Protein AF-A0A3P1V0U3-F1 (afdb_monomer_lite)

Radius of gyration: 29.05 Å; chains: 1; bounding box: 52×66×89 Å

Foldseek 3Di:
DDDDDDDDDDDDDDDDDDDDDDDPPPPPPPPPPDDDDQKDWDDDQVVQCVFQVDGKFFDCADDQQNDWIWIHGGVFKIKIFTAGPPPRDTFKMKMKTFDWDDPLPDPDDAPDWDFDDQPPWGWIFGDPVAFTQKIWTDPRTMIMMIGGDNHRAGPVNVSVRVVRID

Structure (mmCIF, N/CA/C/O backbone):
data_AF-A0A3P1V0U3-F1
#
_entry.id   AF-A0A3P1V0U3-F1
#
loop_
_atom_site.group_PDB
_atom_site.id
_atom_site.type_symbol
_atom_site.label_atom_id
_atom_site.label_alt_id
_atom_site.label_comp_id
_atom_site.label_asym_id
_atom_site.label_entity_id
_atom_site.label_seq_id
_atom_site.pdbx_PDB_ins_code
_atom_site.Cartn_x
_atom_site.Cartn_y
_atom_site.Cartn_z
_atom_site.occupancy
_atom_site.B_iso_or_equiv
_atom_site.auth_seq_id
_atom_site.auth_comp_id
_atom_site.auth_asym_id
_atom_site.auth_atom_id
_atom_site.pdbx_PDB_model_num
ATOM 1 N N . MET A 1 1 ? 7.690 31.491 -72.536 1.00 38.72 1 MET A N 1
ATOM 2 C CA . MET A 1 1 ? 6.890 32.717 -72.309 1.00 38.72 1 MET A CA 1
ATOM 3 C C . MET A 1 1 ? 5.520 32.237 -71.863 1.00 38.72 1 MET A C 1
ATOM 5 O O . MET A 1 1 ? 4.854 31.600 -72.657 1.00 38.72 1 MET A O 1
ATOM 9 N N . SER A 1 2 ? 5.219 32.168 -70.562 1.00 46.47 2 SER A N 1
ATOM 10 C CA . SER A 1 2 ? 4.733 33.282 -69.724 1.00 46.47 2 SER A CA 1
ATOM 11 C C . SER A 1 2 ? 3.765 34.184 -70.486 1.00 46.47 2 SER A C 1
ATOM 13 O O . SER A 1 2 ? 4.200 34.790 -71.457 1.00 46.47 2 SER A O 1
ATOM 15 N N . VAL A 1 3 ? 2.502 34.264 -70.060 1.00 43.34 3 VAL A N 1
ATOM 16 C CA . VAL A 1 3 ? 1.980 35.443 -69.348 1.00 43.34 3 VAL A CA 1
ATOM 17 C C . VAL A 1 3 ? 0.700 35.059 -68.588 1.00 43.34 3 VAL A C 1
ATOM 19 O O . VAL A 1 3 ? -0.187 34.378 -69.094 1.00 43.34 3 VAL A O 1
ATOM 22 N N . LEU A 1 4 ? 0.691 35.505 -67.335 1.00 43.94 4 LEU A N 1
ATOM 23 C CA . LEU A 1 4 ? -0.343 35.499 -66.308 1.00 43.94 4 LEU A CA 1
ATOM 24 C C . LEU A 1 4 ? -1.359 36.632 -66.573 1.00 43.94 4 LEU A C 1
ATOM 26 O O . LEU A 1 4 ? -0.940 37.721 -66.957 1.00 43.94 4 LEU A O 1
ATOM 30 N N . CYS A 1 5 ? -2.646 36.453 -66.264 1.00 41.56 5 CYS A N 1
ATOM 31 C CA . CYS A 1 5 ? -3.589 37.573 -66.124 1.00 41.56 5 CYS A CA 1
ATOM 32 C C . CYS A 1 5 ? -4.400 37.436 -64.827 1.00 41.56 5 CYS A C 1
ATOM 34 O O . CYS A 1 5 ? -5.160 36.485 -64.658 1.00 41.56 5 CYS A O 1
ATOM 36 N N . LEU A 1 6 ? -4.213 38.405 -63.924 1.00 44.81 6 LEU A N 1
ATOM 37 C CA . LEU A 1 6 ? -5.038 38.675 -62.743 1.00 44.81 6 LEU A CA 1
ATOM 38 C C . LEU A 1 6 ? -6.277 39.492 -63.144 1.00 44.81 6 LEU A C 1
ATOM 40 O O . LEU A 1 6 ? -6.161 40.409 -63.957 1.00 44.81 6 LEU A O 1
ATOM 44 N N . ALA A 1 7 ? -7.404 39.271 -62.468 1.00 54.94 7 ALA A N 1
ATOM 45 C CA . ALA A 1 7 ? -8.444 40.286 -62.305 1.00 54.94 7 ALA A CA 1
ATOM 46 C C . ALA A 1 7 ? -9.146 40.120 -60.947 1.00 54.94 7 ALA A C 1
ATOM 48 O O . ALA A 1 7 ? -9.524 39.018 -60.557 1.00 54.94 7 ALA A O 1
ATOM 49 N N . ILE A 1 8 ? -9.290 41.239 -60.237 1.00 55.09 8 ILE A N 1
ATOM 50 C CA . ILE A 1 8 ? -9.932 41.405 -58.929 1.00 55.09 8 ILE A CA 1
ATOM 51 C C . ILE A 1 8 ? -11.251 42.140 -59.191 1.00 55.09 8 ILE A C 1
ATOM 53 O O . ILE A 1 8 ? -11.240 43.111 -59.948 1.00 55.09 8 ILE A O 1
ATOM 57 N N . ILE A 1 9 ? -12.365 41.735 -58.573 1.00 48.56 9 ILE A N 1
ATOM 58 C CA . ILE A 1 9 ? -13.616 42.510 -58.608 1.00 48.56 9 ILE A CA 1
ATOM 59 C C . ILE A 1 9 ? -14.181 42.638 -57.193 1.00 48.56 9 ILE A C 1
ATOM 61 O O . ILE A 1 9 ? -14.372 41.655 -56.482 1.00 48.56 9 ILE A O 1
ATOM 65 N N . ALA A 1 10 ? -14.433 43.891 -56.824 1.00 43.97 10 ALA A N 1
ATOM 66 C CA . ALA A 1 10 ? -15.050 44.363 -55.595 1.00 43.97 10 ALA A CA 1
ATOM 67 C C . ALA A 1 10 ? -16.498 44.823 -55.849 1.00 43.97 10 ALA A C 1
ATOM 69 O O . ALA A 1 10 ? -16.789 45.315 -56.936 1.00 43.97 10 ALA A O 1
ATOM 70 N N . CYS A 1 11 ? -17.365 44.723 -54.836 1.00 36.91 11 CYS A N 1
ATOM 71 C CA . CYS A 1 11 ? -18.547 45.562 -54.521 1.00 36.91 11 CYS A CA 1
ATOM 72 C C . CYS A 1 11 ? -19.308 44.864 -53.375 1.00 36.91 11 CYS A C 1
ATOM 74 O O . CYS A 1 11 ? -19.298 43.644 -53.311 1.00 36.91 11 CYS A O 1
ATOM 76 N N . GLY A 1 12 ? -19.994 45.495 -52.425 1.00 35.25 12 GLY A N 1
ATOM 77 C CA . GLY A 1 12 ? -20.534 46.847 -52.290 1.00 35.25 12 GLY A CA 1
ATOM 78 C C . GLY A 1 12 ? -21.801 46.734 -51.413 1.00 35.25 12 GLY A C 1
ATOM 79 O O . GLY A 1 12 ? -22.588 45.814 -51.600 1.00 35.25 12 GLY A O 1
ATOM 80 N N . LYS A 1 13 ? -21.942 47.622 -50.419 1.00 47.94 13 LYS A N 1
ATOM 81 C CA . LYS A 1 13 ? -22.928 47.655 -49.309 1.00 47.94 13 LYS A CA 1
ATOM 82 C C . LYS A 1 13 ? -24.424 47.587 -49.692 1.00 47.94 13 LYS A C 1
ATOM 84 O O . LYS A 1 13 ? -24.820 48.174 -50.695 1.00 47.94 13 LYS A O 1
ATOM 89 N N . LYS A 1 14 ? -25.263 47.093 -48.759 1.00 35.34 14 LYS A N 1
ATOM 90 C CA . LYS A 1 14 ? -26.611 47.636 -48.465 1.00 35.34 14 LYS A CA 1
ATOM 91 C C . LYS A 1 14 ? -27.034 47.354 -47.007 1.00 35.34 14 LYS A C 1
ATOM 93 O O . LYS A 1 14 ? -26.707 46.305 -46.467 1.00 35.34 14 LYS A O 1
ATOM 98 N N . GLU A 1 15 ? -27.710 48.324 -46.398 1.00 43.31 15 GLU A N 1
ATOM 99 C CA . GLU A 1 15 ? -28.101 48.464 -44.983 1.00 43.31 15 GLU A CA 1
ATOM 100 C C . GLU A 1 15 ? -29.637 48.353 -44.844 1.00 43.31 15 GLU A C 1
ATOM 102 O O . GLU A 1 15 ? -30.324 48.723 -45.795 1.00 43.31 15 GLU A O 1
ATOM 107 N N . GLU A 1 16 ? -30.156 47.820 -43.718 1.00 38.53 16 GLU A N 1
ATOM 108 C CA . GLU A 1 16 ? -31.229 48.401 -42.861 1.00 38.53 16 GLU A CA 1
ATOM 109 C C . GLU A 1 16 ? -31.941 47.389 -41.912 1.00 38.53 16 GLU A C 1
ATOM 111 O O . GLU A 1 16 ? -32.576 46.432 -42.339 1.00 38.53 16 GLU A O 1
ATOM 116 N N . ALA A 1 17 ? -31.853 47.708 -40.608 1.00 36.84 17 ALA A N 1
ATOM 117 C CA . ALA A 1 17 ? -32.911 47.823 -39.583 1.00 36.84 17 ALA A CA 1
ATOM 118 C C . ALA A 1 17 ? -33.692 46.619 -38.960 1.00 36.84 17 ALA A C 1
ATOM 120 O O . ALA A 1 17 ? -34.613 46.063 -39.546 1.00 36.84 17 ALA A O 1
ATOM 121 N N . LYS A 1 18 ? -33.477 46.501 -37.627 1.00 37.53 18 LYS A N 1
ATOM 122 C CA . LYS A 1 18 ? -34.454 46.443 -36.501 1.00 37.53 18 LYS A CA 1
ATOM 123 C C . LYS A 1 18 ? -35.066 45.088 -36.084 1.00 37.53 18 LYS A C 1
ATOM 125 O O . LYS A 1 18 ? -35.992 44.614 -36.721 1.00 37.53 18 LYS A O 1
ATOM 130 N N . GLN A 1 19 ? -34.700 44.606 -34.888 1.00 31.12 19 GLN A N 1
ATOM 131 C CA . GLN A 1 19 ? -35.612 44.435 -33.738 1.00 31.12 19 GLN A CA 1
ATOM 132 C C . GLN A 1 19 ? -34.859 43.974 -32.476 1.00 31.12 19 GLN A C 1
ATOM 134 O O . GLN A 1 19 ? -33.977 43.126 -32.521 1.00 31.12 19 GLN A O 1
ATOM 139 N N . GLU A 1 20 ? -35.217 44.602 -31.361 1.00 48.75 20 GLU A N 1
ATOM 140 C CA . GLU A 1 20 ? -34.786 44.325 -29.994 1.00 48.75 20 GLU A CA 1
ATOM 141 C C . GLU A 1 20 ? -35.546 43.105 -29.456 1.00 48.75 20 GLU A C 1
ATOM 143 O O . GLU A 1 20 ? -36.773 43.070 -29.532 1.00 48.75 20 GLU A O 1
ATOM 148 N N . MET A 1 21 ? -34.837 42.131 -28.886 1.00 36.91 21 MET A N 1
ATOM 149 C CA . MET A 1 21 ? -35.398 41.209 -27.902 1.00 36.91 21 MET A CA 1
ATOM 150 C C . MET A 1 21 ? -34.288 40.804 -26.939 1.00 36.91 21 MET A C 1
ATOM 152 O O . MET A 1 21 ? -33.281 40.217 -27.326 1.00 36.91 21 MET A O 1
ATOM 156 N N . ALA A 1 22 ? -34.476 41.196 -25.683 1.00 46.88 22 ALA A N 1
ATOM 157 C CA . ALA A 1 22 ? -33.662 40.780 -24.563 1.00 46.88 22 ALA A CA 1
ATOM 158 C C . ALA A 1 22 ? -33.730 39.258 -24.416 1.00 46.88 22 ALA A C 1
ATOM 160 O O . ALA A 1 22 ? -34.809 38.698 -24.235 1.00 46.88 22 ALA A O 1
ATOM 161 N N . GLU A 1 23 ? -32.574 38.607 -24.429 1.00 37.50 23 GLU A N 1
ATOM 162 C CA . GLU A 1 23 ? -32.433 37.260 -23.902 1.00 37.50 23 GLU A CA 1
ATOM 163 C C . GLU A 1 23 ? -31.269 37.290 -22.919 1.00 37.50 23 GLU A C 1
ATOM 165 O O . GLU A 1 23 ? -30.096 37.173 -23.267 1.00 37.50 23 GLU A O 1
ATOM 170 N N . THR A 1 24 ? -31.608 37.560 -21.659 1.00 39.44 24 THR A N 1
ATOM 171 C CA . THR A 1 24 ? -30.727 37.287 -20.532 1.00 39.44 24 THR A CA 1
ATOM 172 C C . THR A 1 24 ? -30.531 35.780 -20.500 1.00 39.44 24 THR A C 1
ATOM 174 O O . THR A 1 24 ? -31.354 35.045 -19.958 1.00 39.44 24 THR A O 1
ATOM 177 N N . THR A 1 25 ? -29.461 35.309 -21.133 1.00 37.56 25 THR A N 1
ATOM 178 C CA . THR A 1 25 ? -28.995 33.938 -20.982 1.00 37.56 25 THR A CA 1
ATOM 179 C C . THR A 1 25 ? -28.575 33.786 -19.524 1.00 37.56 25 THR A C 1
ATOM 181 O O . THR A 1 25 ? -27.476 34.174 -19.131 1.00 37.56 25 THR A O 1
ATOM 184 N N . ASN A 1 26 ? -29.489 33.285 -18.694 1.00 45.78 26 ASN A N 1
ATOM 185 C CA . ASN A 1 26 ? -29.153 32.756 -17.383 1.00 45.78 26 ASN A CA 1
ATOM 186 C C . ASN A 1 26 ? -28.249 31.549 -17.636 1.00 45.78 26 ASN A C 1
ATOM 188 O O . ASN A 1 26 ? -28.717 30.437 -17.864 1.00 45.78 26 ASN A O 1
ATOM 192 N N . VAL A 1 27 ? -26.942 31.791 -17.646 1.00 46.12 27 VAL A N 1
ATOM 193 C CA . VAL A 1 27 ? -25.954 30.733 -17.502 1.00 46.12 27 VAL A CA 1
ATOM 194 C C . VAL A 1 27 ? -26.109 30.260 -16.064 1.00 46.12 27 VAL A C 1
ATOM 196 O O . VAL A 1 27 ? -25.588 30.876 -15.136 1.00 46.12 27 VAL A O 1
ATOM 199 N N . THR A 1 28 ? -26.911 29.218 -15.853 1.00 48.59 28 THR A N 1
ATOM 200 C CA . THR A 1 28 ? -26.856 28.458 -14.610 1.00 48.59 28 THR A CA 1
ATOM 201 C C . THR A 1 28 ? -25.457 27.865 -14.569 1.00 48.59 28 THR A C 1
ATOM 203 O O . THR A 1 28 ? -25.162 26.898 -15.264 1.00 48.59 28 THR A O 1
ATOM 206 N N . GLN A 1 29 ? -24.563 28.530 -13.840 1.00 50.72 29 GLN A N 1
ATOM 207 C CA . GLN A 1 29 ? -23.278 27.975 -13.456 1.00 50.72 29 GLN A CA 1
ATOM 208 C C . GLN A 1 29 ? -23.610 26.677 -12.720 1.00 50.72 29 GLN A C 1
ATOM 210 O O . GLN A 1 29 ? -24.166 26.728 -11.621 1.00 50.72 29 GLN A O 1
ATOM 215 N N . GLU A 1 30 ? -23.367 25.528 -13.351 1.00 57.84 30 GLU A N 1
ATOM 216 C CA . GLU A 1 30 ? -23.364 24.259 -12.637 1.00 57.84 30 GLU A CA 1
ATOM 217 C C . GLU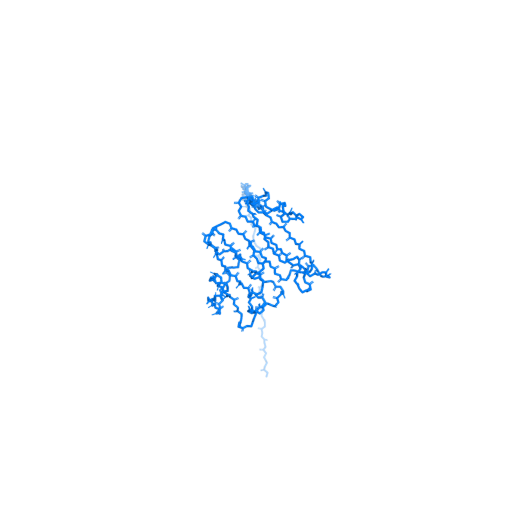 A 1 30 ? -22.317 24.416 -11.536 1.00 57.84 30 GLU A C 1
ATOM 219 O O . GLU A 1 30 ? -21.116 24.479 -11.796 1.00 57.84 30 GLU A O 1
ATOM 224 N N . GLN A 1 31 ? -22.787 24.617 -10.305 1.00 55.53 31 GLN A N 1
ATOM 225 C CA . GLN A 1 31 ? -21.924 24.579 -9.143 1.00 55.53 31 GLN A CA 1
ATOM 226 C C . GLN A 1 31 ? -21.398 23.152 -9.090 1.00 55.53 31 GLN A C 1
ATOM 228 O O . GLN A 1 31 ? -22.148 22.226 -8.784 1.00 55.53 31 GLN A O 1
ATOM 233 N N . SER A 1 32 ? -20.130 22.971 -9.450 1.00 62.91 32 SER A N 1
ATOM 234 C CA . SER A 1 32 ? -19.421 21.724 -9.218 1.00 62.91 32 SER A CA 1
ATOM 235 C C . SER A 1 32 ? -19.549 21.411 -7.731 1.00 62.91 32 SER A C 1
ATOM 237 O O . SER A 1 32 ? -19.002 22.133 -6.895 1.00 62.91 32 SER A O 1
ATOM 239 N N . VAL A 1 33 ? -20.336 20.391 -7.394 1.00 71.69 33 VAL A N 1
ATOM 240 C CA . VAL A 1 33 ? -20.419 19.898 -6.023 1.00 71.69 33 VAL A CA 1
ATOM 241 C C . VAL A 1 33 ? -19.088 19.214 -5.757 1.00 71.69 33 VAL A C 1
ATOM 243 O O . VAL A 1 33 ? -18.836 18.120 -6.257 1.00 71.69 33 VAL A O 1
ATOM 246 N N . GLU A 1 34 ? -18.202 19.900 -5.044 1.00 78.06 34 GLU A N 1
ATOM 247 C CA . GLU A 1 34 ? -16.940 19.319 -4.607 1.00 78.06 34 GLU A CA 1
ATOM 248 C C . GLU A 1 34 ? -17.261 18.255 -3.554 1.00 78.06 34 GLU A C 1
ATOM 250 O O . GLU A 1 34 ? -17.794 18.555 -2.482 1.00 78.06 34 GLU A O 1
ATOM 255 N N . VAL A 1 35 ? -17.022 16.988 -3.897 1.00 82.06 35 VAL A N 1
ATOM 256 C CA . VAL A 1 35 ? -17.118 15.892 -2.931 1.00 82.06 35 VAL A CA 1
ATOM 257 C C . VAL A 1 35 ? -15.957 16.067 -1.950 1.00 82.06 35 VAL A C 1
ATOM 259 O O . VAL A 1 35 ? -14.815 16.173 -2.400 1.00 82.06 35 VAL A O 1
ATOM 262 N N . PRO A 1 36 ? -16.213 16.130 -0.632 1.00 88.75 36 PRO A N 1
ATOM 263 C CA . PRO A 1 36 ? -15.148 16.330 0.340 1.00 88.75 36 PRO A CA 1
ATOM 264 C C . PRO A 1 36 ? -14.136 15.179 0.287 1.00 88.75 36 PRO A C 1
ATOM 266 O O . PRO A 1 36 ? -14.522 14.017 0.156 1.00 88.75 36 PRO A O 1
ATOM 269 N N . ASN A 1 37 ? -12.848 15.506 0.425 1.00 92.19 37 ASN A N 1
ATOM 270 C CA . ASN A 1 37 ? -11.788 14.511 0.568 1.00 92.19 37 ASN A CA 1
ATOM 271 C C . ASN A 1 37 ? -11.961 13.764 1.910 1.00 92.19 37 ASN A C 1
ATOM 273 O O . ASN A 1 37 ? -11.938 14.421 2.953 1.00 92.19 37 ASN A O 1
ATOM 277 N N . PRO A 1 38 ? -12.139 12.429 1.913 1.00 95.50 38 PRO A N 1
ATOM 278 C CA . PRO A 1 38 ? -12.363 11.667 3.141 1.00 95.50 38 PRO A CA 1
ATOM 279 C C . PRO A 1 38 ? -11.093 11.425 3.974 1.00 95.50 38 PRO A C 1
ATOM 281 O O . PRO A 1 38 ? -11.208 11.003 5.124 1.00 95.50 38 PRO A O 1
ATOM 284 N N . PHE A 1 39 ? -9.897 11.658 3.424 1.00 97.31 39 PHE A N 1
ATOM 285 C CA . PHE A 1 39 ? -8.640 11.388 4.119 1.00 97.31 39 PHE A CA 1
ATOM 286 C C . PHE A 1 39 ? -8.323 12.434 5.191 1.00 97.31 39 PHE A C 1
ATOM 288 O O . PHE A 1 39 ? -8.368 13.644 4.956 1.00 97.31 39 PHE A O 1
ATOM 295 N N . VAL A 1 40 ? -7.914 11.945 6.360 1.00 98.31 40 VAL A N 1
ATOM 296 C CA . VAL A 1 40 ? -7.386 12.741 7.468 1.00 98.31 40 VAL A CA 1
ATOM 297 C C . VAL A 1 40 ? -5.920 12.383 7.675 1.00 98.31 40 VAL A C 1
ATOM 299 O O . VAL A 1 40 ? -5.601 11.248 8.025 1.00 98.31 40 VAL A O 1
ATOM 302 N N . GLU A 1 41 ? -5.029 13.354 7.483 1.00 98.56 41 GLU A N 1
ATOM 303 C CA . GLU A 1 41 ? -3.605 13.194 7.783 1.00 98.56 41 GLU A CA 1
ATOM 304 C C . GLU A 1 41 ? -3.352 13.238 9.298 1.00 98.56 41 GLU A C 1
ATOM 306 O O . GLU A 1 41 ? -3.889 14.087 10.017 1.00 98.56 41 GLU A O 1
ATOM 311 N N . VAL A 1 42 ? -2.518 12.321 9.785 1.00 98.69 42 VAL A N 1
ATOM 312 C CA . VAL A 1 42 ? -2.164 12.157 11.199 1.00 98.69 42 VAL A CA 1
ATOM 313 C C . VAL A 1 42 ? -0.664 11.938 11.366 1.00 98.69 42 VAL A C 1
ATOM 315 O O . VAL A 1 42 ? 0.051 11.623 10.418 1.00 98.69 42 VAL A O 1
ATOM 318 N N . LYS A 1 43 ? -0.155 12.094 12.591 1.00 98.25 43 LYS A N 1
ATOM 319 C CA . LYS A 1 43 ? 1.291 12.012 12.855 1.00 98.25 43 LYS A CA 1
ATOM 320 C C . LYS A 1 43 ? 1.775 10.603 13.155 1.00 98.25 43 LYS A C 1
ATOM 322 O O . LYS A 1 43 ? 2.974 10.349 13.087 1.00 98.25 43 LYS A O 1
ATOM 327 N N . THR A 1 44 ? 0.878 9.715 13.580 1.00 98.44 44 THR A N 1
ATOM 328 C CA . THR A 1 44 ? 1.240 8.371 14.042 1.00 98.44 44 THR A CA 1
ATOM 329 C C . THR A 1 44 ? 0.202 7.334 13.627 1.00 98.44 44 THR A C 1
ATOM 331 O O . THR A 1 44 ? -0.981 7.641 13.482 1.00 98.44 44 THR A O 1
ATOM 334 N N . LEU A 1 45 ? 0.632 6.075 13.513 1.00 98.56 45 LEU A N 1
ATOM 335 C CA . LEU A 1 45 ? -0.266 4.943 13.258 1.00 98.56 45 LEU A CA 1
ATOM 336 C C . LEU A 1 45 ? -1.285 4.738 14.394 1.00 98.56 45 LEU A C 1
ATOM 338 O O . LEU A 1 45 ? -2.407 4.315 14.139 1.00 98.56 45 LEU A O 1
ATOM 342 N N . ASP A 1 46 ? -0.953 5.131 15.629 1.00 98.50 46 ASP A N 1
ATOM 343 C CA . ASP A 1 46 ? -1.892 5.106 16.760 1.00 98.50 46 ASP A CA 1
ATOM 344 C C . ASP A 1 46 ? -3.034 6.124 16.603 1.00 98.50 46 ASP A C 1
ATOM 346 O O . ASP A 1 46 ? -4.152 5.897 17.074 1.00 98.50 46 ASP A O 1
ATOM 350 N N . GLU A 1 47 ? -2.770 7.274 15.978 1.00 98.69 47 GLU A N 1
ATOM 351 C CA . GLU A 1 47 ? -3.808 8.246 15.622 1.00 98.69 47 GLU A CA 1
ATOM 352 C C . GLU A 1 47 ? -4.659 7.732 14.458 1.00 98.69 47 GLU A C 1
ATOM 354 O O . GLU A 1 47 ? -5.885 7.817 14.534 1.00 98.69 47 GLU A O 1
ATOM 359 N N . ALA A 1 48 ? -4.034 7.118 13.447 1.00 98.75 48 ALA A N 1
ATOM 360 C CA . ALA A 1 48 ? -4.740 6.496 12.327 1.00 98.75 48 ALA A CA 1
ATOM 361 C C . ALA A 1 48 ? -5.682 5.382 12.805 1.00 98.75 48 ALA A C 1
ATOM 363 O O . ALA A 1 48 ? -6.845 5.347 12.411 1.00 98.75 48 ALA A O 1
ATOM 364 N N . TYR A 1 49 ? -5.228 4.536 13.735 1.00 98.38 49 TYR A N 1
ATOM 365 C CA . TYR A 1 49 ? -6.038 3.493 14.367 1.00 98.38 49 TYR A CA 1
ATOM 366 C C . TYR A 1 49 ? -7.323 4.042 15.000 1.00 98.38 49 TYR A C 1
ATOM 368 O O . TYR A 1 49 ? -8.388 3.447 14.849 1.00 98.38 49 TYR A O 1
ATOM 376 N N . LYS A 1 50 ? -7.256 5.189 15.687 1.00 98.69 50 LYS A N 1
ATOM 377 C CA . LYS A 1 50 ? -8.441 5.797 16.321 1.00 98.69 50 LYS A CA 1
ATOM 378 C C . LYS A 1 50 ? -9.482 6.258 15.301 1.00 98.69 50 LYS A C 1
ATOM 380 O O . LYS A 1 50 ? -10.653 6.336 15.656 1.00 98.69 50 LYS A O 1
ATOM 385 N N . ILE A 1 51 ? -9.053 6.574 14.080 1.00 98.62 51 ILE A N 1
ATOM 386 C CA . ILE A 1 51 ? -9.915 7.016 12.981 1.00 98.62 51 ILE A CA 1
ATOM 387 C C . ILE A 1 51 ? -10.449 5.799 12.216 1.00 98.62 51 ILE A C 1
ATOM 389 O O . ILE A 1 51 ? -11.656 5.654 12.058 1.00 98.62 51 ILE A O 1
ATOM 393 N N . ALA A 1 52 ? -9.569 4.898 11.779 1.00 98.50 52 ALA A N 1
ATOM 394 C CA . ALA A 1 52 ? -9.922 3.758 10.933 1.00 98.50 52 ALA A CA 1
ATOM 395 C C . ALA A 1 52 ? -10.553 2.581 11.700 1.00 98.50 52 ALA A C 1
ATOM 397 O O . ALA A 1 52 ? -11.230 1.742 11.112 1.00 98.50 52 ALA A O 1
ATOM 398 N N . GLY A 1 53 ? -10.343 2.491 13.016 1.00 98.50 53 GLY A N 1
ATOM 399 C CA . GLY A 1 53 ? -10.895 1.428 13.863 1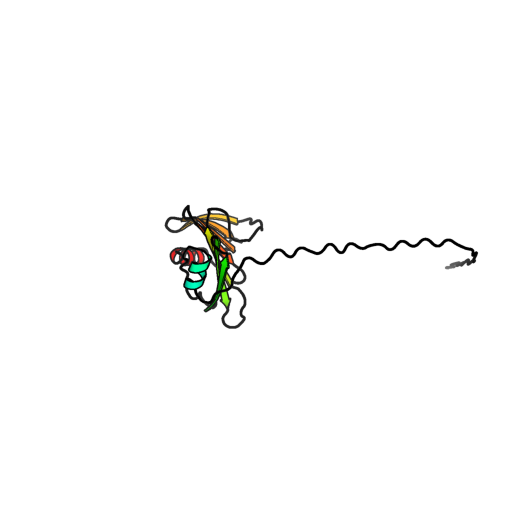.00 98.50 53 GLY A CA 1
ATOM 400 C C . GLY A 1 53 ? -10.116 0.106 13.836 1.00 98.50 53 GLY A C 1
ATOM 401 O O . GLY A 1 53 ? -10.540 -0.864 14.465 1.00 98.50 53 GLY A O 1
ATOM 402 N N . PHE A 1 54 ? -8.972 0.047 13.152 1.00 98.56 54 PHE A N 1
ATOM 403 C CA . PHE A 1 54 ? -8.062 -1.103 13.116 1.00 98.56 54 PHE A CA 1
ATOM 404 C C . PHE A 1 54 ? -6.604 -0.646 13.023 1.00 98.56 54 PHE A C 1
ATOM 406 O O . PHE A 1 54 ? -6.329 0.497 12.674 1.00 98.56 54 PHE A O 1
ATOM 413 N N . ASN A 1 55 ? -5.666 -1.519 13.394 1.00 98.12 55 ASN A N 1
ATOM 414 C CA . ASN A 1 55 ? -4.241 -1.191 13.388 1.00 98.12 55 ASN A CA 1
ATOM 415 C C . ASN A 1 55 ? -3.573 -1.595 12.063 1.00 98.12 55 ASN A C 1
ATOM 417 O O . ASN A 1 55 ? -4.014 -2.545 11.406 1.00 98.12 55 ASN A O 1
ATOM 421 N N . LEU A 1 56 ? -2.484 -0.905 11.730 1.00 98.62 56 LEU A N 1
ATOM 422 C CA . LEU A 1 56 ? -1.567 -1.226 10.643 1.00 98.62 56 LEU A CA 1
ATOM 423 C C . LEU A 1 56 ? -0.130 -1.121 11.171 1.00 98.62 56 LEU A C 1
ATOM 425 O O . LEU A 1 56 ? 0.259 -0.088 11.708 1.00 98.62 56 LEU A O 1
ATOM 429 N N . SER A 1 57 ? 0.659 -2.181 11.013 1.00 98.19 57 SER A N 1
ATOM 430 C CA . SER A 1 57 ? 2.105 -2.178 11.253 1.00 98.19 57 SER A CA 1
ATOM 431 C C . SER A 1 57 ? 2.840 -2.186 9.922 1.00 98.19 57 SER A C 1
ATOM 433 O O . SER A 1 57 ? 2.556 -3.037 9.087 1.00 98.19 57 SER A O 1
ATOM 435 N N . VAL A 1 58 ? 3.810 -1.288 9.751 1.00 98.56 58 VAL A N 1
ATOM 436 C CA . VAL A 1 58 ? 4.677 -1.200 8.565 1.00 98.56 58 VAL A CA 1
ATOM 437 C C . VAL A 1 58 ? 6.105 -0.806 8.979 1.00 98.56 58 VAL A C 1
ATOM 439 O O . VAL A 1 58 ? 6.287 -0.274 10.081 1.00 98.56 58 VAL A O 1
ATOM 442 N N . PRO A 1 59 ? 7.135 -1.031 8.142 1.00 98.00 59 PRO A N 1
ATOM 443 C CA . PRO A 1 59 ? 8.479 -0.509 8.396 1.00 98.00 59 PRO A CA 1
ATOM 444 C C . PRO A 1 59 ? 8.477 1.018 8.554 1.00 98.00 59 PRO A C 1
ATOM 446 O O . PRO A 1 59 ? 7.793 1.707 7.807 1.00 98.00 59 PRO A O 1
ATOM 449 N N . ALA A 1 60 ? 9.253 1.571 9.487 1.00 97.25 60 ALA A N 1
ATOM 450 C CA . ALA A 1 60 ? 9.309 3.028 9.691 1.00 97.25 60 ALA A CA 1
ATOM 451 C C . ALA A 1 60 ? 10.000 3.780 8.534 1.00 97.25 60 ALA A C 1
ATOM 453 O O . ALA A 1 60 ? 9.738 4.957 8.313 1.00 97.25 60 ALA A O 1
ATOM 454 N N . THR A 1 61 ? 10.890 3.098 7.814 1.00 97.06 61 THR A N 1
ATOM 455 C CA . THR A 1 61 ? 11.645 3.609 6.664 1.00 97.06 61 THR A CA 1
ATOM 456 C C . THR A 1 61 ? 11.865 2.473 5.671 1.00 97.06 61 THR A C 1
ATOM 458 O O . THR A 1 61 ? 11.857 1.304 6.070 1.00 97.06 61 THR A O 1
ATOM 461 N N . TYR A 1 62 ? 12.148 2.806 4.418 1.00 96.94 62 TYR A N 1
ATOM 462 C CA . TYR A 1 62 ? 12.576 1.847 3.405 1.00 96.94 62 TYR A CA 1
ATOM 463 C C . TYR A 1 62 ? 13.642 2.487 2.515 1.00 96.94 62 TYR A C 1
ATOM 465 O O . TYR A 1 62 ? 13.356 3.486 1.870 1.00 96.94 62 TYR A O 1
ATOM 473 N N . GLU A 1 63 ? 14.856 1.930 2.495 1.00 95.31 63 GLU A N 1
ATOM 474 C CA . GLU A 1 63 ? 15.989 2.467 1.720 1.00 95.31 63 GLU A CA 1
ATOM 475 C C . GLU A 1 63 ? 16.153 3.996 1.885 1.00 95.31 63 GLU A C 1
ATOM 477 O O . GLU A 1 63 ? 16.337 4.476 3.010 1.00 95.31 63 GLU A O 1
ATOM 482 N N . ASP A 1 64 ? 16.069 4.757 0.789 1.00 95.50 64 ASP A N 1
ATOM 483 C CA . ASP A 1 64 ? 16.171 6.221 0.768 1.00 95.50 64 ASP A CA 1
ATOM 484 C C . ASP A 1 64 ? 14.855 6.926 1.175 1.00 95.50 64 ASP A C 1
ATOM 486 O O . ASP A 1 64 ? 14.845 8.109 1.534 1.00 95.50 64 ASP A O 1
ATOM 490 N N . TYR A 1 65 ? 13.746 6.183 1.251 1.00 97.88 65 TYR A N 1
ATOM 491 C CA . TYR A 1 65 ? 12.435 6.667 1.681 1.00 97.88 65 TYR A CA 1
ATOM 492 C C . TYR A 1 65 ? 12.292 6.620 3.207 1.00 97.88 65 TYR A C 1
ATOM 494 O O . TYR A 1 65 ? 11.778 5.665 3.806 1.00 97.88 65 TYR A O 1
ATOM 502 N N . LYS A 1 66 ? 12.791 7.669 3.865 1.00 97.69 66 LYS A N 1
ATOM 503 C CA . LYS A 1 66 ? 12.865 7.758 5.337 1.00 97.69 66 LYS A CA 1
ATOM 504 C C . LYS A 1 66 ? 11.783 8.626 5.972 1.00 97.69 66 LYS A C 1
ATOM 506 O O . LYS A 1 66 ? 11.721 8.719 7.198 1.00 97.69 66 LYS A O 1
ATOM 511 N N . LYS A 1 67 ? 10.946 9.273 5.163 1.00 98.25 67 LYS A N 1
ATOM 512 C CA . LYS A 1 67 ? 9.808 10.076 5.619 1.00 98.25 67 LYS A CA 1
ATOM 513 C C . LYS A 1 67 ? 8.505 9.331 5.350 1.00 98.25 67 LYS A C 1
ATOM 515 O O . LYS A 1 67 ? 8.401 8.582 4.383 1.00 98.25 67 LYS A O 1
ATOM 520 N N . GLN A 1 68 ? 7.510 9.571 6.200 1.00 98.38 68 GLN A N 1
ATOM 521 C CA . GLN A 1 68 ? 6.169 9.017 6.046 1.00 98.38 68 GLN A CA 1
ATOM 522 C C . GLN A 1 68 ? 5.107 10.107 6.158 1.00 98.38 68 GLN A C 1
ATOM 524 O O . GLN A 1 68 ? 5.179 10.952 7.053 1.00 98.38 68 GLN A O 1
ATOM 529 N N . VAL A 1 69 ? 4.098 10.035 5.292 1.00 98.62 69 VAL A N 1
ATOM 530 C CA . VAL A 1 69 ? 2.795 10.686 5.483 1.00 98.62 69 VAL A CA 1
ATOM 531 C C . VAL A 1 69 ? 1.786 9.593 5.812 1.00 98.62 69 VAL A C 1
ATOM 533 O O . VAL A 1 69 ? 1.716 8.585 5.112 1.00 98.62 69 VAL A O 1
ATOM 536 N N . ILE A 1 70 ? 1.030 9.771 6.896 1.00 98.88 70 ILE A N 1
ATOM 537 C CA . ILE A 1 70 ? 0.042 8.792 7.359 1.00 98.88 70 ILE A CA 1
ATOM 538 C C . ILE A 1 70 ? -1.336 9.418 7.230 1.00 98.88 70 ILE A C 1
ATOM 540 O O . ILE A 1 70 ? -1.590 10.489 7.782 1.00 98.88 70 ILE A O 1
ATOM 544 N N . GLN A 1 71 ? -2.233 8.735 6.532 1.00 98.81 71 GLN A N 1
ATOM 545 C CA . GLN A 1 71 ? -3.608 9.171 6.343 1.00 98.81 71 GLN A CA 1
ATOM 546 C C . GLN A 1 71 ? -4.578 8.072 6.762 1.00 98.81 71 GLN A C 1
ATOM 548 O O . GLN A 1 71 ? -4.269 6.881 6.697 1.00 98.81 71 GLN A O 1
ATOM 553 N N . ALA A 1 72 ? -5.764 8.472 7.207 1.00 98.75 72 ALA A N 1
ATOM 554 C CA . ALA A 1 72 ? -6.829 7.549 7.561 1.00 98.75 72 ALA A CA 1
ATOM 555 C C . ALA A 1 72 ? -8.183 8.028 7.041 1.00 98.75 72 ALA A C 1
ATOM 557 O O . ALA A 1 72 ? -8.458 9.228 7.002 1.00 98.75 72 ALA A O 1
ATOM 558 N N . ILE A 1 73 ? -9.039 7.071 6.700 1.00 98.38 73 ILE A N 1
ATOM 559 C CA . ILE A 1 73 ? -10.464 7.275 6.451 1.00 98.38 73 ILE A CA 1
ATOM 560 C C . ILE A 1 73 ? -11.227 6.657 7.620 1.00 98.38 73 ILE A C 1
ATOM 562 O O . ILE A 1 73 ? -10.934 5.536 8.050 1.00 98.38 73 ILE A O 1
ATOM 566 N N . GLU A 1 74 ? -12.202 7.398 8.143 1.00 98.25 74 GLU A N 1
ATOM 567 C CA . GLU A 1 74 ? -12.992 6.982 9.299 1.00 98.25 74 GLU A CA 1
ATOM 568 C C . GLU A 1 74 ? -13.660 5.614 9.072 1.00 98.25 74 GLU A C 1
ATOM 570 O O . GLU A 1 74 ? -14.436 5.432 8.136 1.00 98.25 74 GLU A O 1
ATOM 575 N N . ASN A 1 75 ? -13.380 4.662 9.969 1.00 97.75 75 ASN A N 1
ATOM 576 C CA . ASN A 1 75 ? -13.882 3.283 9.947 1.00 97.75 75 ASN A CA 1
ATOM 577 C C . ASN A 1 75 ? -13.578 2.474 8.668 1.00 97.75 75 ASN A C 1
ATOM 579 O O . ASN A 1 75 ? -14.272 1.482 8.418 1.00 97.75 75 ASN A O 1
ATOM 583 N N . ASP A 1 76 ? -12.578 2.871 7.871 1.00 98.12 76 ASP A N 1
ATOM 584 C CA . ASP A 1 76 ? -12.386 2.300 6.532 1.00 98.12 76 ASP A CA 1
ATOM 585 C C . ASP A 1 76 ? -10.935 1.960 6.168 1.00 98.12 76 ASP A C 1
ATOM 587 O O . ASP A 1 76 ? -10.643 0.787 5.932 1.00 98.12 76 ASP A O 1
ATOM 591 N N . MET A 1 77 ? -10.020 2.939 6.145 1.00 98.62 77 MET A N 1
ATOM 592 C CA . MET A 1 77 ? -8.684 2.780 5.545 1.00 98.62 77 MET A CA 1
ATOM 593 C C . MET A 1 77 ? -7.577 3.455 6.362 1.00 98.62 77 MET A C 1
ATOM 595 O O . MET A 1 77 ? -7.785 4.523 6.933 1.00 98.62 77 MET A O 1
ATOM 599 N N . ILE A 1 78 ? -6.380 2.862 6.352 1.00 98.88 78 ILE A N 1
ATOM 600 C CA . ILE A 1 78 ? -5.109 3.524 6.680 1.00 98.88 78 ILE A CA 1
ATOM 601 C C . ILE A 1 78 ? -4.204 3.472 5.442 1.00 98.88 78 ILE A C 1
ATOM 603 O O . ILE A 1 78 ? -4.041 2.408 4.842 1.00 98.88 78 ILE A O 1
ATOM 607 N N . GLU A 1 79 ? -3.601 4.607 5.089 1.00 98.75 79 GLU A N 1
ATOM 608 C CA . GLU A 1 79 ? -2.590 4.758 4.038 1.00 98.75 79 GLU A CA 1
ATOM 609 C C . GLU A 1 79 ? -1.288 5.303 4.645 1.00 98.75 79 GLU A C 1
ATOM 611 O O . GLU A 1 79 ? -1.304 6.254 5.429 1.00 98.75 79 GLU A O 1
ATOM 616 N N . VAL A 1 80 ? -0.157 4.697 4.283 1.00 98.88 80 VAL A N 1
ATOM 617 C CA . VAL A 1 80 ? 1.188 5.159 4.644 1.00 98.88 80 VAL A CA 1
ATOM 618 C C . VAL A 1 80 ? 1.977 5.390 3.366 1.00 98.88 80 VAL A C 1
ATOM 620 O O . VAL A 1 80 ? 2.270 4.441 2.643 1.00 98.88 80 VAL A O 1
ATOM 623 N N . ILE A 1 81 ? 2.326 6.644 3.103 1.00 98.88 81 ILE A N 1
ATOM 624 C CA . ILE A 1 81 ? 3.075 7.072 1.922 1.00 98.88 81 ILE A CA 1
ATOM 625 C C . ILE A 1 81 ? 4.539 7.254 2.315 1.00 98.88 81 ILE A C 1
ATOM 627 O O . ILE A 1 81 ? 4.834 8.003 3.248 1.00 98.88 81 ILE A O 1
ATOM 631 N N . TYR A 1 82 ? 5.448 6.588 1.608 1.00 98.75 82 TYR A N 1
ATOM 632 C CA . TYR A 1 82 ? 6.889 6.655 1.831 1.00 98.75 82 TYR A CA 1
ATOM 633 C C . TYR A 1 82 ? 7.511 7.693 0.901 1.00 98.75 82 TYR A C 1
ATOM 635 O O . TYR A 1 82 ? 7.407 7.590 -0.324 1.00 98.75 82 TYR A O 1
ATOM 643 N N . LEU A 1 83 ? 8.164 8.690 1.496 1.00 98.75 83 LEU A N 1
ATOM 644 C CA . LEU A 1 83 ? 8.770 9.811 0.786 1.00 98.75 83 LEU A CA 1
ATOM 645 C C . LEU A 1 83 ? 10.290 9.793 0.933 1.00 98.75 83 LEU A C 1
ATOM 647 O O . LEU A 1 83 ? 10.828 9.489 2.005 1.00 98.75 83 LEU A O 1
ATOM 651 N N . ASP A 1 84 ? 10.963 10.162 -0.150 1.00 97.75 84 ASP A N 1
ATOM 652 C CA . ASP A 1 84 ? 12.404 10.369 -0.187 1.00 97.75 84 ASP A CA 1
ATOM 653 C C . ASP A 1 84 ? 12.802 11.510 0.763 1.00 97.75 84 ASP A C 1
ATOM 655 O O . ASP A 1 84 ? 12.131 12.544 0.849 1.00 97.75 84 ASP A O 1
ATOM 659 N N . GLU A 1 85 ? 13.889 11.320 1.514 1.00 92.19 85 GLU A N 1
ATOM 660 C CA . GLU A 1 85 ? 14.296 12.267 2.558 1.00 92.19 85 GLU A CA 1
ATOM 661 C C . GLU A 1 85 ? 14.693 13.640 1.992 1.00 92.19 85 GLU A C 1
ATOM 663 O O . GLU A 1 85 ? 14.429 14.662 2.636 1.00 92.19 85 GLU A O 1
ATOM 668 N N . GLU A 1 86 ? 15.296 13.685 0.804 1.00 93.69 86 GLU A N 1
ATOM 669 C CA . GLU A 1 86 ? 15.844 14.914 0.224 1.00 93.69 86 GLU A CA 1
ATOM 670 C C . GLU A 1 86 ? 14.832 15.655 -0.656 1.00 93.69 86 GLU A C 1
ATOM 672 O O . GLU A 1 86 ? 14.736 16.882 -0.589 1.00 93.69 86 GLU A O 1
ATOM 677 N N . SER A 1 87 ? 14.078 14.925 -1.475 1.00 96.56 87 SER A N 1
ATOM 678 C CA . SER A 1 87 ? 13.203 15.478 -2.514 1.00 96.56 87 SER A CA 1
ATOM 679 C C . SER A 1 87 ? 11.723 15.550 -2.139 1.00 96.56 87 SER A C 1
ATOM 681 O O . SER A 1 87 ? 10.968 16.214 -2.849 1.00 96.56 87 SER A O 1
ATOM 683 N N . ASP A 1 88 ? 11.302 14.882 -1.057 1.00 96.38 88 ASP A N 1
ATOM 684 C CA . ASP A 1 88 ? 9.893 14.688 -0.671 1.00 96.38 88 ASP A CA 1
ATOM 685 C C . ASP A 1 88 ? 9.041 14.000 -1.757 1.00 96.38 88 ASP A C 1
ATOM 687 O O . ASP A 1 88 ? 7.810 14.013 -1.710 1.00 96.38 88 ASP A O 1
ATOM 691 N N . PHE A 1 89 ? 9.684 13.379 -2.747 1.00 97.75 89 PHE A N 1
ATOM 692 C CA . PHE A 1 89 ? 9.000 12.594 -3.758 1.00 97.75 89 PHE A CA 1
ATOM 693 C C . PHE A 1 89 ? 8.532 11.258 -3.200 1.00 97.75 89 PHE A C 1
ATOM 695 O O . PHE A 1 89 ? 9.242 10.592 -2.447 1.00 97.75 89 PHE A O 1
ATOM 702 N N . GLU A 1 90 ? 7.341 10.848 -3.623 1.00 98.44 90 GLU A N 1
ATOM 703 C CA . GLU A 1 90 ? 6.803 9.542 -3.281 1.00 98.44 90 GLU A CA 1
ATOM 704 C C . GLU A 1 90 ? 7.590 8.433 -3.976 1.00 98.44 90 GLU A C 1
ATOM 706 O O . GLU A 1 90 ? 7.868 8.499 -5.178 1.00 98.44 90 GLU A O 1
ATOM 711 N N . GLY A 1 91 ? 7.957 7.428 -3.185 1.00 98.56 91 GLY A N 1
ATOM 712 C CA . GLY A 1 91 ? 8.477 6.158 -3.667 1.00 98.56 91 GLY A CA 1
ATOM 713 C C . GLY A 1 91 ? 7.365 5.151 -3.870 1.00 98.56 91 GLY A C 1
ATOM 714 O O . GLY A 1 91 ? 7.226 4.594 -4.950 1.00 98.56 91 GLY A O 1
ATOM 715 N N . PHE A 1 92 ? 6.586 4.914 -2.821 1.00 98.81 92 PHE A N 1
ATOM 716 C CA . PHE A 1 92 ? 5.471 3.976 -2.813 1.00 98.81 92 PHE A CA 1
ATOM 717 C C . PHE A 1 92 ? 4.564 4.250 -1.612 1.00 98.81 92 PHE A C 1
ATOM 719 O O . PHE A 1 92 ? 4.912 5.002 -0.695 1.00 98.81 92 PHE A O 1
ATOM 726 N N . ARG A 1 93 ? 3.420 3.576 -1.577 1.00 98.81 93 ARG A N 1
ATOM 727 C CA . ARG A 1 93 ? 2.479 3.605 -0.459 1.00 98.81 93 ARG A CA 1
ATOM 728 C C . ARG A 1 93 ? 2.019 2.209 -0.072 1.00 98.81 93 ARG A C 1
ATOM 730 O O . ARG A 1 93 ? 1.940 1.308 -0.904 1.00 98.81 93 ARG A O 1
ATOM 737 N N . ILE A 1 94 ? 1.679 2.057 1.203 1.00 98.94 94 ILE A N 1
ATOM 738 C CA . ILE A 1 94 ? 1.045 0.863 1.762 1.00 98.94 94 ILE A CA 1
ATOM 739 C C . ILE A 1 94 ? -0.357 1.239 2.225 1.00 98.94 94 ILE A C 1
ATOM 741 O O . ILE A 1 94 ? -0.532 2.219 2.950 1.00 98.94 94 ILE A O 1
ATOM 745 N N . ARG A 1 95 ? -1.351 0.435 1.853 1.00 98.88 95 ARG A N 1
ATOM 746 C CA . ARG A 1 95 ? -2.736 0.589 2.303 1.00 98.88 95 ARG A CA 1
ATOM 747 C C . ARG A 1 95 ? -3.227 -0.654 3.020 1.00 98.88 95 ARG A C 1
ATOM 749 O O . ARG A 1 95 ? -2.884 -1.772 2.642 1.00 98.88 95 ARG A O 1
ATOM 756 N N . LYS A 1 96 ? -4.090 -0.438 4.010 1.00 98.81 96 LYS A N 1
ATOM 757 C CA . LYS A 1 96 ? -4.935 -1.460 4.630 1.00 98.81 96 LYS A CA 1
ATOM 758 C C . LYS A 1 96 ? -6.346 -0.913 4.762 1.00 98.81 96 LYS A C 1
ATOM 760 O O . LYS A 1 96 ? -6.521 0.174 5.310 1.00 98.81 96 LYS A O 1
ATOM 765 N N . ALA A 1 97 ? -7.336 -1.662 4.297 1.00 98.69 97 ALA A N 1
ATOM 766 C CA . ALA A 1 97 ? -8.738 -1.276 4.407 1.00 98.69 97 ALA A CA 1
ATOM 767 C C . ALA A 1 97 ? -9.633 -2.466 4.731 1.00 98.69 97 ALA A C 1
ATOM 769 O O . ALA A 1 97 ? -9.265 -3.623 4.521 1.00 98.69 97 ALA A O 1
ATOM 770 N N . LYS A 1 98 ? -10.822 -2.187 5.259 1.00 97.25 98 LYS A N 1
ATOM 771 C CA . LYS A 1 98 ? -11.816 -3.219 5.553 1.00 97.25 98 LYS A CA 1
ATOM 772 C C . LYS A 1 98 ? -12.374 -3.822 4.261 1.00 97.25 98 LYS A C 1
ATOM 774 O O . LYS A 1 98 ? -12.767 -3.096 3.358 1.00 97.25 98 LYS A O 1
ATOM 779 N N . GLY A 1 99 ? -12.497 -5.148 4.214 1.00 98.00 99 GLY A N 1
ATOM 780 C CA . GLY A 1 99 ? -13.048 -5.865 3.064 1.00 98.00 99 GLY A CA 1
ATOM 781 C C . GLY A 1 99 ? -12.004 -6.699 2.332 1.00 98.00 99 GLY A C 1
ATOM 782 O O . GLY A 1 99 ? -10.986 -7.071 2.906 1.00 98.00 99 GLY A O 1
ATOM 783 N N . THR A 1 100 ? -12.316 -7.050 1.088 1.00 98.12 100 THR A N 1
ATOM 784 C CA . THR A 1 100 ? -11.502 -7.953 0.255 1.00 98.12 100 THR A CA 1
ATOM 785 C C . THR A 1 100 ? -11.315 -7.434 -1.175 1.00 98.12 100 THR A C 1
ATOM 787 O O . THR A 1 100 ? -10.826 -8.166 -2.031 1.00 98.12 100 THR A O 1
ATOM 790 N N . ASP A 1 101 ? -11.737 -6.198 -1.450 1.00 98.00 101 ASP A N 1
ATOM 791 C CA . ASP A 1 101 ? -11.628 -5.571 -2.770 1.00 98.00 101 ASP A CA 1
ATOM 792 C C . ASP A 1 101 ? -10.206 -5.032 -3.019 1.00 98.00 101 ASP A C 1
ATOM 794 O O . ASP A 1 101 ? -9.440 -4.818 -2.076 1.00 98.00 101 ASP A O 1
ATOM 798 N N . ASP A 1 102 ? -9.841 -4.804 -4.286 1.00 98.00 102 ASP A N 1
ATOM 799 C CA . ASP A 1 102 ? -8.574 -4.153 -4.650 1.00 98.00 102 ASP A CA 1
ATOM 800 C C . ASP A 1 102 ? -8.606 -2.678 -4.208 1.00 98.00 102 ASP A C 1
ATOM 802 O O . ASP A 1 102 ? -9.445 -1.897 -4.660 1.00 98.00 102 ASP A O 1
ATOM 806 N N . ILE A 1 103 ? -7.682 -2.307 -3.318 1.00 98.31 103 ILE A N 1
ATOM 807 C CA . ILE A 1 103 ? -7.540 -0.949 -2.770 1.00 98.31 103 ILE A CA 1
ATOM 808 C C . ILE A 1 103 ? -6.278 -0.231 -3.260 1.00 98.31 103 ILE A C 1
ATOM 810 O O . ILE A 1 103 ? -5.898 0.805 -2.711 1.00 98.31 103 ILE A O 1
ATOM 814 N N . SER A 1 104 ? -5.609 -0.762 -4.284 1.00 97.94 104 SER A N 1
ATOM 815 C CA . SER A 1 104 ? -4.405 -0.156 -4.865 1.00 97.94 104 SER A CA 1
ATOM 816 C C . SER A 1 104 ? -4.661 1.222 -5.465 1.00 97.94 104 SER A C 1
ATOM 818 O O . SER A 1 104 ? -3.749 2.034 -5.536 1.00 97.94 104 SER A O 1
ATOM 820 N N . GLY A 1 105 ? -5.909 1.546 -5.823 1.00 95.94 105 GLY A N 1
ATOM 821 C CA . GLY A 1 105 ? -6.263 2.829 -6.443 1.00 95.94 105 GLY A CA 1
ATOM 822 C C . GLY A 1 105 ? -5.724 2.987 -7.867 1.00 95.94 105 GLY A C 1
ATOM 823 O O . GLY A 1 105 ? -5.921 4.038 -8.475 1.00 95.94 105 GLY A O 1
ATOM 824 N N . ASP A 1 106 ? -5.100 1.937 -8.401 1.00 96.94 106 ASP A N 1
ATOM 825 C CA . ASP A 1 106 ? -4.600 1.862 -9.760 1.00 96.94 106 ASP A CA 1
ATOM 826 C C . ASP A 1 106 ? -5.587 1.082 -10.642 1.00 96.94 106 ASP A C 1
ATOM 828 O O . ASP A 1 106 ? -5.803 -0.123 -10.484 1.00 96.94 106 ASP A O 1
ATOM 832 N N . TYR A 1 107 ? -6.185 1.797 -11.596 1.00 95.69 107 TYR A N 1
ATOM 833 C CA . TYR A 1 107 ? -7.156 1.269 -12.557 1.00 95.69 107 TYR A CA 1
ATOM 834 C C . TYR A 1 107 ? -6.538 0.939 -13.926 1.00 95.69 107 TYR A C 1
ATOM 836 O O . TYR A 1 107 ? -7.269 0.698 -14.889 1.00 95.69 107 TYR A O 1
ATOM 844 N N . ASN A 1 108 ? -5.210 0.957 -14.045 1.00 96.50 108 ASN A N 1
ATOM 845 C CA . ASN A 1 108 ? -4.513 0.613 -15.276 1.00 96.50 108 ASN A CA 1
ATOM 846 C C . ASN A 1 108 ? -4.541 -0.898 -15.545 1.00 96.50 108 ASN A C 1
ATOM 848 O O . ASN A 1 108 ? -4.644 -1.739 -14.648 1.00 96.50 108 ASN A O 1
ATOM 852 N N . GLU A 1 109 ? -4.397 -1.245 -16.823 1.00 95.81 109 GLU A N 1
ATOM 853 C CA . GLU A 1 109 ? -4.247 -2.627 -17.267 1.00 95.81 109 GLU A CA 1
ATOM 854 C C . GLU A 1 109 ? -2.769 -2.995 -17.410 1.00 95.81 109 GLU A C 1
ATOM 856 O O . GLU A 1 109 ? -1.986 -2.289 -18.051 1.00 95.81 109 GLU A O 1
ATOM 861 N N . TYR A 1 110 ? -2.404 -4.158 -16.874 1.00 96.50 110 TYR A N 1
ATOM 862 C CA . TYR A 1 110 ? -1.040 -4.672 -16.898 1.00 96.50 110 TYR A CA 1
ATOM 863 C C . TYR A 1 110 ? -0.961 -5.964 -17.701 1.00 96.50 110 TYR A C 1
ATOM 865 O O . TYR A 1 110 ? -1.818 -6.839 -17.599 1.00 96.50 110 TYR A O 1
ATOM 873 N N . LYS A 1 111 ? 0.099 -6.095 -18.506 1.00 96.50 111 LYS A N 1
ATOM 874 C CA . LYS A 1 111 ? 0.344 -7.316 -19.289 1.00 96.50 111 LYS A CA 1
ATOM 875 C C . LYS A 1 111 ? 0.833 -8.467 -18.418 1.00 96.50 111 LYS A C 1
ATOM 877 O O . LYS A 1 111 ? 0.463 -9.607 -18.679 1.00 96.50 111 LYS A O 1
ATOM 882 N N . ASN A 1 112 ? 1.662 -8.165 -17.418 1.00 98.12 112 ASN A N 1
ATOM 883 C CA . ASN A 1 112 ? 2.181 -9.159 -16.491 1.00 98.12 112 ASN A CA 1
ATOM 884 C C . ASN A 1 112 ? 1.408 -9.045 -15.182 1.00 98.12 112 ASN A C 1
ATOM 886 O O . ASN A 1 112 ? 1.558 -8.069 -14.446 1.00 98.12 112 ASN A O 1
ATOM 890 N N . VAL A 1 113 ? 0.574 -10.049 -14.933 1.00 98.31 113 VAL A N 1
ATOM 891 C CA . VAL A 1 113 ? -0.165 -10.225 -13.687 1.00 98.31 113 VAL A CA 1
ATOM 892 C C . VAL A 1 113 ? 0.094 -11.645 -13.215 1.00 98.31 113 VAL A C 1
ATOM 894 O O . VAL A 1 113 ? -0.169 -12.601 -13.948 1.00 98.31 113 VAL A O 1
ATOM 897 N N . GLU A 1 114 ? 0.627 -11.786 -12.010 1.00 98.19 114 GLU A N 1
ATOM 898 C CA . GLU A 1 114 ? 0.959 -13.075 -11.411 1.00 98.19 114 GLU A CA 1
ATOM 899 C C . GLU A 1 114 ? 0.320 -13.195 -10.030 1.00 98.19 114 GLU A C 1
ATOM 901 O O . GLU A 1 114 ? 0.208 -12.214 -9.302 1.00 98.19 114 GLU A O 1
ATOM 906 N N . ILE A 1 115 ? -0.094 -14.409 -9.666 1.00 98.44 115 ILE A N 1
ATOM 907 C CA . ILE A 1 115 ? -0.491 -14.732 -8.295 1.00 98.44 115 ILE A CA 1
ATOM 908 C C . ILE A 1 115 ? 0.635 -15.558 -7.689 1.00 98.44 115 ILE A C 1
ATOM 910 O O . ILE A 1 115 ? 0.956 -16.641 -8.187 1.00 98.44 115 ILE A O 1
ATOM 914 N N . VAL A 1 116 ? 1.231 -15.050 -6.617 1.00 98.06 116 VAL A N 1
ATOM 915 C CA . VAL A 1 116 ? 2.340 -15.685 -5.905 1.00 98.06 116 VAL A CA 1
ATOM 916 C C . VAL A 1 116 ? 1.969 -15.922 -4.448 1.00 98.06 116 VAL A C 1
ATOM 918 O O . VAL A 1 116 ? 1.151 -15.212 -3.866 1.00 98.06 116 VAL A O 1
ATOM 921 N N . LYS A 1 117 ? 2.567 -16.947 -3.839 1.00 98.25 117 LYS A N 1
ATOM 922 C CA . LYS A 1 117 ? 2.365 -17.242 -2.420 1.00 98.25 117 LYS A CA 1
ATOM 923 C C . LYS A 1 117 ? 3.480 -16.616 -1.590 1.00 98.25 117 LYS A C 1
ATOM 925 O O . LYS A 1 117 ? 4.634 -17.017 -1.731 1.00 98.25 117 LYS A O 1
ATOM 930 N N . ILE A 1 118 ? 3.125 -15.696 -0.694 1.00 98.00 118 ILE A N 1
ATOM 931 C CA . ILE A 1 118 ? 4.053 -15.027 0.229 1.00 98.00 118 ILE A CA 1
ATOM 932 C C . ILE A 1 118 ? 3.539 -15.251 1.653 1.00 98.00 118 ILE A C 1
ATOM 934 O O . ILE A 1 118 ? 2.519 -14.701 2.064 1.00 98.00 118 ILE A O 1
ATOM 938 N N . GLY A 1 119 ? 4.227 -16.118 2.400 1.00 95.94 119 GLY A N 1
ATOM 939 C CA . GLY A 1 119 ? 3.733 -16.596 3.692 1.00 95.94 119 GLY A CA 1
ATOM 940 C C . GLY A 1 119 ? 2.388 -17.317 3.545 1.00 95.94 119 GLY A C 1
ATOM 941 O O . GLY A 1 119 ? 2.278 -18.295 2.797 1.00 95.94 119 GLY A O 1
ATOM 942 N N . ASP A 1 120 ? 1.377 -16.821 4.256 1.00 96.06 120 ASP A N 1
ATOM 943 C CA . ASP A 1 120 ? 0.009 -17.352 4.229 1.00 96.06 120 ASP A CA 1
ATOM 944 C C . ASP A 1 120 ? -0.888 -16.678 3.179 1.00 96.06 120 ASP A C 1
ATOM 946 O O . ASP A 1 120 ? -2.017 -17.121 2.970 1.00 96.06 120 ASP A O 1
ATOM 950 N N . TYR A 1 121 ? -0.393 -15.644 2.495 1.00 98.12 121 TYR A N 1
ATOM 951 C CA . TYR A 1 121 ? -1.183 -14.852 1.559 1.00 98.12 121 TYR A CA 1
ATOM 952 C C . TYR A 1 121 ? -0.991 -15.304 0.111 1.00 98.12 121 TYR A C 1
ATOM 954 O O . TYR A 1 121 ? 0.119 -15.626 -0.325 1.00 98.12 121 TYR A O 1
ATOM 962 N N . GLU A 1 122 ? -2.089 -15.280 -0.643 1.00 98.50 122 GLU A N 1
ATOM 963 C CA . GLU A 1 122 ? -2.060 -15.235 -2.104 1.00 98.50 122 GLU A CA 1
ATOM 964 C C . GLU A 1 122 ? -2.002 -13.764 -2.522 1.00 98.50 122 GLU A C 1
ATOM 966 O O . GLU A 1 122 ? -2.916 -12.990 -2.237 1.00 98.50 122 GLU A O 1
ATOM 971 N N . VAL A 1 123 ? -0.895 -13.376 -3.148 1.00 98.81 123 VAL A N 1
ATOM 972 C CA . VAL A 1 123 ? -0.595 -11.994 -3.525 1.00 98.81 123 VAL A CA 1
ATOM 973 C C . VAL A 1 123 ? -0.700 -11.870 -5.036 1.00 98.81 123 VAL A C 1
ATOM 975 O O . VAL A 1 123 ? -0.051 -12.620 -5.763 1.00 98.81 123 VAL A O 1
ATOM 978 N N . THR A 1 124 ? -1.510 -10.926 -5.509 1.00 98.75 124 THR A N 1
ATOM 979 C CA . THR A 1 124 ? -1.559 -10.550 -6.925 1.00 98.75 124 THR A CA 1
ATOM 980 C C . THR A 1 124 ? -0.542 -9.446 -7.182 1.00 98.75 124 THR A C 1
ATOM 982 O O . THR A 1 124 ? -0.692 -8.342 -6.659 1.00 98.75 124 THR A O 1
ATOM 985 N N . GLU A 1 125 ? 0.463 -9.736 -8.002 1.00 98.69 125 GLU A N 1
ATOM 986 C CA . GLU A 1 125 ? 1.517 -8.815 -8.428 1.00 98.69 125 GLU A CA 1
ATOM 987 C C . GLU A 1 125 ? 1.279 -8.360 -9.876 1.00 98.69 125 GLU A C 1
ATOM 989 O O . GLU A 1 125 ? 1.120 -9.188 -10.778 1.00 98.69 125 GLU A O 1
ATOM 994 N N . LYS A 1 126 ? 1.283 -7.045 -10.118 1.00 98.69 126 LYS A N 1
ATOM 995 C CA . LYS A 1 126 ? 1.245 -6.424 -11.453 1.00 98.69 126 LYS A CA 1
ATOM 996 C C . LYS A 1 126 ? 2.601 -5.761 -11.719 1.00 98.69 126 LYS A C 1
ATOM 998 O O . LYS A 1 126 ? 3.084 -5.015 -10.870 1.00 98.69 126 LYS A O 1
ATOM 1003 N N . SER A 1 127 ? 3.236 -6.042 -12.859 1.00 97.88 127 SER A N 1
ATOM 1004 C CA . SER A 1 127 ? 4.630 -5.629 -13.126 1.00 97.88 127 SER A CA 1
ATOM 1005 C C . SER A 1 127 ? 4.930 -5.354 -14.603 1.00 97.88 127 SER A C 1
ATOM 1007 O O . SER A 1 127 ? 4.146 -5.694 -15.495 1.00 97.88 127 SER A O 1
ATOM 1009 N N . ASP A 1 128 ? 6.112 -4.804 -14.891 1.00 95.94 128 ASP A N 1
ATOM 1010 C CA . ASP A 1 128 ? 6.703 -4.773 -16.241 1.00 95.94 128 ASP A CA 1
ATOM 1011 C C . ASP A 1 128 ? 7.639 -5.965 -16.533 1.00 95.94 128 ASP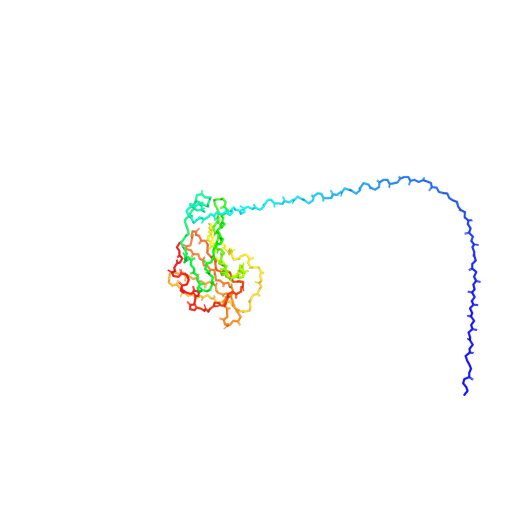 A C 1
ATOM 1013 O O . ASP A 1 128 ? 8.216 -6.054 -17.618 1.00 95.94 128 ASP A O 1
ATOM 1017 N N . GLY A 1 129 ? 7.728 -6.927 -15.609 1.00 90.50 129 GLY A N 1
ATOM 1018 C CA . GLY A 1 129 ? 8.622 -8.087 -15.686 1.00 90.50 129 GLY A CA 1
ATOM 1019 C C . GLY A 1 129 ? 9.941 -7.916 -14.924 1.00 90.50 129 GLY A C 1
ATOM 1020 O O . GLY A 1 129 ? 10.673 -8.896 -14.784 1.00 90.50 129 GLY A O 1
ATOM 1021 N N . GLY A 1 130 ? 10.227 -6.717 -14.409 1.00 92.19 130 GLY A N 1
ATOM 1022 C CA . GLY A 1 130 ? 11.288 -6.464 -13.432 1.00 92.19 130 GLY A CA 1
ATOM 1023 C C . GLY A 1 130 ? 10.734 -5.819 -12.165 1.00 92.19 130 GLY A C 1
ATOM 1024 O O . GLY A 1 130 ? 10.849 -6.397 -11.084 1.00 92.19 130 GLY A O 1
ATOM 1025 N N . ASN A 1 131 ? 10.081 -4.671 -12.328 1.00 97.19 131 ASN A N 1
ATOM 1026 C CA . ASN A 1 131 ? 9.561 -3.853 -11.242 1.00 97.19 131 ASN A CA 1
ATOM 1027 C C . ASN A 1 131 ? 8.099 -4.206 -10.963 1.00 97.19 131 ASN A C 1
ATOM 1029 O O . ASN A 1 131 ? 7.266 -4.242 -11.875 1.00 97.19 131 ASN A O 1
ATOM 1033 N N . ILE A 1 132 ? 7.787 -4.480 -9.698 1.00 98.50 132 ILE A N 1
ATOM 1034 C CA . ILE A 1 132 ? 6.413 -4.639 -9.231 1.00 98.50 132 ILE A CA 1
ATOM 1035 C C . ILE A 1 132 ? 5.813 -3.253 -9.049 1.00 98.50 132 ILE A C 1
ATOM 1037 O O . ILE A 1 132 ? 6.324 -2.467 -8.261 1.00 98.50 132 ILE A O 1
ATOM 1041 N N . PHE A 1 133 ? 4.717 -2.988 -9.754 1.00 98.56 133 PHE A N 1
ATOM 1042 C CA . PHE A 1 133 ? 3.978 -1.738 -9.622 1.00 98.56 133 PHE A CA 1
ATOM 1043 C C . PHE A 1 133 ? 2.911 -1.821 -8.541 1.00 98.56 133 PHE A C 1
ATOM 1045 O O . PHE A 1 133 ? 2.745 -0.912 -7.737 1.00 98.56 133 PHE A O 1
ATOM 1052 N N . ILE A 1 134 ? 2.203 -2.952 -8.514 1.00 98.75 134 ILE A N 1
ATOM 1053 C CA . ILE A 1 134 ? 1.094 -3.192 -7.598 1.00 98.75 134 ILE A CA 1
ATOM 1054 C C . ILE A 1 134 ? 1.249 -4.579 -6.991 1.00 98.75 134 ILE A C 1
ATOM 1056 O O . ILE A 1 134 ? 1.397 -5.558 -7.724 1.00 98.75 134 ILE A O 1
ATOM 1060 N N . ALA A 1 135 ? 1.136 -4.679 -5.671 1.00 98.81 135 ALA A N 1
ATOM 1061 C CA . ALA A 1 135 ? 0.943 -5.943 -4.970 1.00 98.81 135 ALA A CA 1
ATOM 1062 C C . ALA A 1 135 ? -0.306 -5.847 -4.095 1.00 98.81 135 ALA A C 1
ATOM 1064 O O . ALA A 1 135 ? -0.407 -4.950 -3.265 1.00 98.81 135 ALA A O 1
ATOM 1065 N N . THR A 1 136 ? -1.261 -6.760 -4.268 1.00 98.88 136 THR A N 1
ATOM 1066 C CA . THR A 1 136 ? -2.520 -6.773 -3.501 1.00 98.88 136 THR A CA 1
ATOM 1067 C C . THR A 1 136 ? -2.767 -8.138 -2.886 1.00 98.88 136 THR A C 1
ATOM 1069 O O . THR A 1 136 ? -2.490 -9.166 -3.506 1.00 98.88 136 THR A O 1
ATOM 1072 N N . TRP A 1 137 ? -3.273 -8.160 -1.656 1.00 98.81 137 TRP A N 1
ATOM 1073 C CA . TRP A 1 137 ? -3.643 -9.392 -0.960 1.00 98.81 137 TRP A CA 1
ATOM 1074 C C . TRP A 1 137 ? -4.719 -9.128 0.091 1.00 98.81 137 TRP A C 1
ATOM 1076 O O . TRP A 1 137 ? -5.032 -7.983 0.419 1.00 98.81 137 TRP A O 1
ATOM 1086 N N . THR A 1 138 ? -5.291 -10.199 0.635 1.00 98.50 138 THR A N 1
ATOM 1087 C CA . THR A 1 138 ? -6.265 -10.126 1.725 1.00 98.50 138 THR A CA 1
ATOM 1088 C C . THR A 1 138 ? -6.017 -11.225 2.752 1.00 98.50 138 THR A C 1
ATOM 1090 O O . THR A 1 138 ? -5.583 -12.325 2.410 1.00 98.50 138 THR A O 1
ATOM 1093 N N . ASP A 1 139 ? -6.317 -10.931 4.017 1.00 97.69 139 ASP A N 1
ATOM 1094 C CA . ASP A 1 139 ? -6.397 -11.928 5.095 1.00 97.69 139 ASP A CA 1
ATOM 1095 C C . ASP A 1 139 ? -7.825 -12.499 5.272 1.00 97.69 139 ASP A C 1
ATOM 1097 O O . ASP A 1 139 ? -8.103 -13.242 6.215 1.00 97.69 139 ASP A O 1
ATOM 1101 N N . GLY A 1 140 ? -8.746 -12.139 4.371 1.00 97.75 140 GLY A N 1
ATOM 1102 C CA . GLY A 1 140 ? -10.170 -12.474 4.413 1.00 97.75 140 GLY A CA 1
ATOM 1103 C C . GLY A 1 140 ? -11.035 -11.488 5.207 1.00 97.75 140 GLY A C 1
ATOM 1104 O O . GLY A 1 140 ? -12.260 -11.546 5.107 1.00 97.75 140 GLY A O 1
ATOM 1105 N N . THR A 1 141 ? -10.432 -10.581 5.980 1.00 97.69 141 THR A N 1
ATOM 1106 C CA . THR A 1 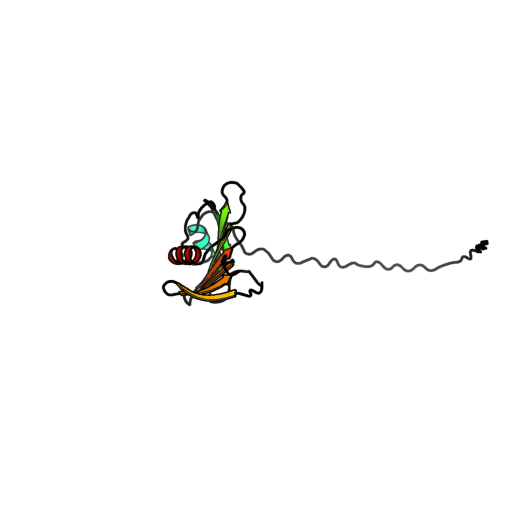141 ? -11.117 -9.504 6.720 1.00 97.69 141 THR A CA 1
ATOM 1107 C C . THR A 1 141 ? -10.718 -8.118 6.212 1.00 97.69 141 THR A C 1
ATOM 1109 O O . THR A 1 141 ? -11.568 -7.225 6.133 1.00 97.69 141 THR A O 1
ATOM 1112 N N . TYR A 1 142 ? -9.439 -7.943 5.888 1.00 98.62 142 TYR A N 1
ATOM 1113 C CA . TYR A 1 142 ? -8.853 -6.713 5.375 1.00 98.62 142 TYR A CA 1
ATOM 1114 C C . TYR A 1 142 ? -8.183 -6.948 4.023 1.00 98.62 142 TYR A C 1
ATOM 1116 O O . TYR A 1 142 ? -7.581 -8.000 3.779 1.00 98.62 142 TYR A O 1
ATOM 1124 N N . SER A 1 143 ? -8.261 -5.933 3.172 1.00 98.69 143 SER A N 1
ATOM 1125 C CA . SER A 1 143 ? -7.476 -5.804 1.954 1.00 98.69 143 SER A CA 1
ATOM 1126 C C . SER A 1 143 ? -6.210 -5.027 2.246 1.00 98.69 143 SER A C 1
ATOM 1128 O O . SER A 1 143 ? -6.206 -4.104 3.066 1.00 98.69 143 SER A O 1
ATOM 1130 N N . TYR A 1 144 ? -5.159 -5.365 1.517 1.00 98.88 144 TYR A N 1
ATOM 1131 C CA . TYR A 1 144 ? -3.869 -4.707 1.574 1.00 98.88 144 TYR A CA 1
ATOM 1132 C C . TYR A 1 144 ? -3.391 -4.399 0.159 1.00 98.88 144 TYR A C 1
ATOM 1134 O O . TYR A 1 144 ? -3.658 -5.162 -0.775 1.00 98.88 144 TYR A O 1
ATOM 1142 N N . ALA A 1 145 ? -2.666 -3.295 0.012 1.00 98.88 145 ALA A N 1
ATOM 1143 C CA . ALA A 1 145 ? -1.998 -2.951 -1.233 1.00 98.88 145 ALA A CA 1
ATOM 1144 C C . ALA A 1 145 ? -0.631 -2.314 -0.976 1.00 98.88 145 ALA A C 1
ATOM 1146 O O . ALA A 1 145 ? -0.473 -1.536 -0.034 1.00 98.88 145 ALA A O 1
ATOM 1147 N N . ILE A 1 146 ? 0.324 -2.620 -1.848 1.00 98.88 146 ILE A 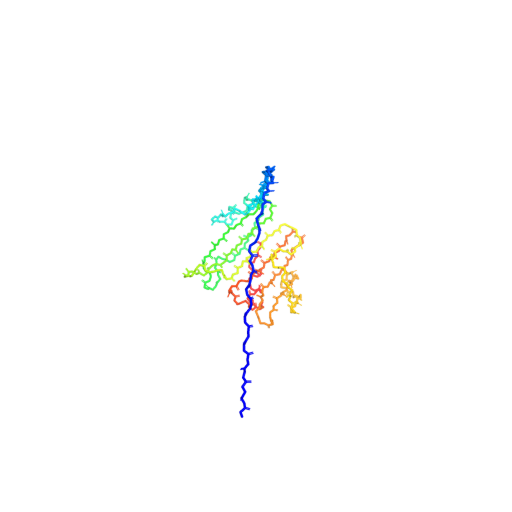N 1
ATOM 1148 C CA . ILE A 1 146 ? 1.522 -1.823 -2.105 1.00 98.88 146 ILE A CA 1
ATOM 1149 C C . ILE A 1 146 ? 1.349 -1.246 -3.510 1.00 98.88 146 ILE A C 1
ATOM 1151 O O . ILE A 1 146 ? 1.086 -2.006 -4.443 1.00 98.88 146 ILE A O 1
ATOM 1155 N N . ASP A 1 147 ? 1.466 0.071 -3.634 1.00 98.69 147 ASP A N 1
ATOM 1156 C CA . ASP A 1 147 ? 1.364 0.820 -4.891 1.00 98.69 147 ASP A CA 1
ATOM 1157 C C . ASP A 1 147 ? 2.614 1.692 -5.043 1.00 98.69 147 ASP A C 1
ATOM 1159 O O . ASP A 1 147 ? 2.935 2.477 -4.146 1.00 98.69 147 ASP A O 1
ATOM 1163 N N . THR A 1 148 ? 3.381 1.480 -6.111 1.00 98.31 148 THR A N 1
ATOM 1164 C CA . THR A 1 148 ? 4.664 2.157 -6.331 1.00 98.31 148 THR A CA 1
ATOM 1165 C C . THR A 1 148 ? 4.509 3.393 -7.205 1.00 98.31 148 THR A C 1
ATOM 1167 O O . THR A 1 148 ? 3.894 3.331 -8.266 1.00 98.31 148 THR A O 1
ATOM 1170 N N . ASP A 1 149 ? 5.183 4.472 -6.823 1.00 97.88 149 ASP A N 1
ATOM 1171 C CA . ASP A 1 149 ? 5.436 5.633 -7.675 1.00 97.88 149 ASP A CA 1
ATOM 1172 C C . ASP A 1 149 ? 6.876 5.559 -8.216 1.00 97.88 149 ASP A C 1
ATOM 1174 O O . ASP A 1 149 ? 7.133 4.903 -9.224 1.00 97.88 149 ASP A O 1
ATOM 1178 N N . ARG A 1 150 ? 7.856 6.177 -7.543 1.00 97.50 150 ARG A N 1
ATOM 1179 C CA . ARG A 1 150 ? 9.258 6.193 -8.011 1.00 97.50 150 ARG A CA 1
ATOM 1180 C C . ARG A 1 150 ? 10.124 5.039 -7.516 1.00 97.50 150 ARG A C 1
ATOM 1182 O O . ARG A 1 150 ? 11.237 4.886 -8.015 1.00 97.50 150 ARG A O 1
ATOM 1189 N N . ALA A 1 151 ? 9.673 4.274 -6.525 1.00 97.44 151 ALA A N 1
ATOM 1190 C CA . ALA A 1 151 ? 10.442 3.147 -6.016 1.00 97.44 151 ALA A CA 1
ATOM 1191 C C . ALA A 1 151 ? 10.449 2.001 -7.032 1.00 97.44 151 ALA A C 1
ATOM 1193 O O . ALA A 1 151 ? 9.407 1.617 -7.557 1.00 97.44 151 ALA A O 1
ATOM 1194 N N . GLU A 1 152 ? 11.623 1.423 -7.268 1.00 97.75 152 GLU A N 1
ATOM 1195 C CA . GLU A 1 152 ? 11.768 0.198 -8.048 1.00 97.75 152 GLU A CA 1
ATOM 1196 C C . GLU A 1 152 ? 11.794 -0.981 -7.074 1.00 97.75 152 GLU A C 1
ATOM 1198 O O . GLU A 1 152 ? 12.781 -1.186 -6.372 1.00 97.75 152 GLU A O 1
ATOM 1203 N N . LEU A 1 153 ? 10.690 -1.726 -6.987 1.00 98.44 153 LEU A N 1
ATOM 1204 C CA . LEU A 1 153 ? 10.581 -2.874 -6.088 1.00 98.44 153 LEU A CA 1
ATOM 1205 C C . LEU A 1 153 ? 10.660 -4.178 -6.877 1.00 98.44 153 LEU A C 1
ATOM 1207 O O . LEU A 1 153 ? 9.845 -4.435 -7.766 1.00 98.44 153 LEU A O 1
ATOM 1211 N N . SER A 1 154 ? 11.612 -5.036 -6.523 1.00 98.12 154 SER A N 1
ATOM 1212 C CA . SER A 1 154 ? 11.660 -6.405 -7.025 1.00 98.12 154 SER A CA 1
ATOM 1213 C C . SER A 1 154 ? 10.653 -7.304 -6.297 1.00 98.12 154 SER A C 1
ATOM 1215 O O . SER A 1 154 ? 10.080 -6.954 -5.263 1.00 98.12 154 SER A O 1
ATOM 1217 N N . LYS A 1 155 ? 10.480 -8.532 -6.798 1.00 97.88 155 LYS A N 1
ATOM 1218 C CA . LYS A 1 155 ? 9.690 -9.571 -6.110 1.00 97.88 155 LYS A CA 1
ATOM 1219 C C . LYS A 1 155 ? 10.195 -9.868 -4.694 1.00 97.88 155 LYS A C 1
ATOM 1221 O O . LYS A 1 155 ? 9.400 -10.149 -3.801 1.00 97.88 155 LYS A O 1
ATOM 1226 N N . GLU A 1 156 ? 11.511 -9.834 -4.486 1.00 98.06 156 GLU A N 1
ATOM 1227 C CA . GLU A 1 156 ? 12.101 -10.077 -3.165 1.00 98.06 156 GLU A CA 1
ATOM 1228 C C . GLU A 1 156 ? 11.793 -8.922 -2.206 1.00 98.06 156 GLU A C 1
ATOM 1230 O O . GLU A 1 156 ? 11.420 -9.161 -1.057 1.00 98.06 156 GLU A O 1
ATOM 1235 N N . ASP A 1 157 ? 11.853 -7.685 -2.697 1.00 98.44 157 ASP A N 1
ATOM 1236 C CA . ASP A 1 157 ? 11.538 -6.486 -1.917 1.00 98.44 157 ASP A CA 1
ATOM 1237 C C . ASP A 1 157 ? 10.077 -6.479 -1.467 1.00 98.44 157 ASP A C 1
ATOM 1239 O O . ASP A 1 157 ? 9.787 -6.289 -0.283 1.00 98.44 157 ASP A O 1
ATOM 1243 N N . VAL A 1 158 ? 9.152 -6.780 -2.385 1.00 98.56 158 VAL A N 1
ATOM 1244 C CA . VAL A 1 158 ? 7.719 -6.903 -2.081 1.00 98.56 158 VAL A CA 1
ATOM 1245 C C . VAL A 1 158 ? 7.467 -8.014 -1.065 1.00 98.56 158 VAL A C 1
ATOM 1247 O O . VAL A 1 158 ? 6.758 -7.794 -0.082 1.00 98.56 158 VAL A O 1
ATOM 1250 N N . ALA A 1 159 ? 8.080 -9.189 -1.230 1.00 98.38 159 ALA A N 1
ATOM 1251 C CA . ALA A 1 159 ? 7.937 -10.276 -0.264 1.00 98.38 159 ALA A CA 1
ATOM 1252 C C . ALA A 1 159 ? 8.452 -9.890 1.133 1.00 98.38 159 ALA A C 1
ATOM 1254 O O . ALA A 1 159 ? 7.798 -10.178 2.143 1.00 98.38 159 ALA A O 1
ATOM 1255 N N . ASN A 1 160 ? 9.587 -9.191 1.197 1.00 98.31 160 ASN A N 1
ATOM 1256 C CA . ASN A 1 160 ? 10.150 -8.687 2.445 1.00 98.31 160 ASN A CA 1
ATOM 1257 C C . ASN A 1 160 ? 9.236 -7.641 3.097 1.00 98.31 160 ASN A C 1
ATOM 1259 O O . ASN A 1 160 ? 8.977 -7.738 4.301 1.00 98.31 160 ASN A O 1
ATOM 1263 N N . LEU A 1 161 ? 8.691 -6.692 2.332 1.00 98.50 161 LEU A N 1
ATOM 1264 C CA . LEU A 1 161 ? 7.715 -5.719 2.825 1.00 98.50 161 LEU A CA 1
ATOM 1265 C C . LEU A 1 161 ? 6.479 -6.418 3.397 1.00 98.50 161 LEU A C 1
ATOM 1267 O O . LEU A 1 161 ? 6.155 -6.203 4.563 1.00 98.50 161 LEU A O 1
ATOM 1271 N N . ILE A 1 162 ? 5.849 -7.318 2.636 1.00 98.56 162 ILE A N 1
ATOM 1272 C CA . ILE A 1 162 ? 4.643 -8.055 3.055 1.00 98.56 162 ILE A CA 1
ATOM 1273 C C . ILE A 1 162 ? 4.880 -8.829 4.355 1.00 98.56 162 ILE A C 1
AT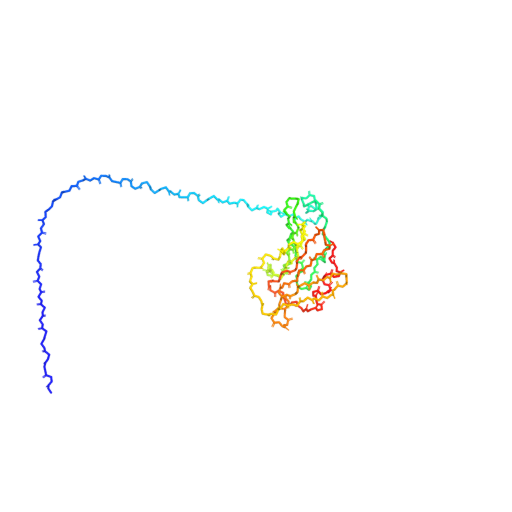OM 1275 O O . ILE A 1 162 ? 4.034 -8.805 5.247 1.00 98.56 162 ILE A O 1
ATOM 1279 N N . SER A 1 163 ? 6.050 -9.449 4.526 1.00 97.38 163 SER A N 1
ATOM 1280 C CA . SER A 1 163 ? 6.389 -10.164 5.767 1.00 97.38 163 SER A CA 1
ATOM 1281 C C . SER A 1 163 ? 6.465 -9.268 7.019 1.00 97.38 163 SER A C 1
ATOM 1283 O O . SER A 1 163 ? 6.379 -9.766 8.145 1.00 97.38 163 SER A O 1
ATOM 1285 N N . ASN A 1 164 ? 6.598 -7.950 6.833 1.00 97.12 164 ASN A N 1
ATOM 1286 C CA . ASN A 1 164 ? 6.663 -6.945 7.894 1.00 97.12 164 ASN A CA 1
ATOM 1287 C C . ASN A 1 164 ? 5.365 -6.127 8.041 1.00 97.12 164 ASN A C 1
ATOM 1289 O O . ASN A 1 164 ? 5.312 -5.242 8.900 1.00 97.12 164 ASN A O 1
ATOM 1293 N N . ILE A 1 165 ? 4.320 -6.437 7.262 1.00 98.06 165 ILE A N 1
ATOM 1294 C CA . ILE A 1 165 ? 3.004 -5.791 7.343 1.00 98.06 165 ILE A CA 1
ATOM 1295 C C . ILE A 1 165 ? 2.054 -6.628 8.211 1.00 98.06 165 ILE A C 1
ATOM 1297 O O . ILE A 1 165 ? 1.985 -7.850 8.068 1.00 98.06 165 ILE A O 1
ATOM 1301 N N . LYS A 1 166 ? 1.329 -5.979 9.134 1.00 90.50 166 LYS A N 1
ATOM 1302 C CA . LYS A 1 166 ? 0.328 -6.620 10.014 1.00 90.50 166 LYS A CA 1
ATOM 1303 C C . LYS A 1 166 ? -0.909 -5.751 10.203 1.00 90.50 166 LYS A C 1
ATOM 1305 O O . LYS A 1 166 ? -0.754 -4.516 10.299 1.00 90.50 166 LYS A O 1
#

Organism: NCBI:txid285729

Secondary structure (DSSP, 8-state):
----------------------------------PPP--EEESSHHHHHHHHSS-----S-BTTB-EEEEEEETTTEEEEEEE-TTT--EEEEEEEEESSS--S------SEEEEEEETTEEEEEEESSSSEEEEEEE-SSEEEEEEESS----HHHHHHHHHT--

Sequence (166 aa):
MSVLCLAIIACGKKEEAKQEMAETTNVTQEQSVEVPNPFVEVKTLDEAYKIAGFNLSVPATYEDYKKQVIQAIENDMIEVIYLDEESDFEGFRIRKAKGTDDISGDYNEYKNVEIVKIGDYEVTEKSDGGNIFIATWTDGTYSYAIDTDRAELSKEDVANLISNIK

pLDDT: mean 87.03, std 21.35, range [31.12, 98.94]